Protein AF-A0A8T3WAS4-F1 (afdb_monomer_lite)

Radius of gyration: 21.61 Å; chains: 1; bounding box: 41×26×64 Å

pLDDT: mean 70.37, std 15.33, range [39.41, 93.75]

Secondary structure (DSSP, 8-state):
--HHHHHHHHHHHHHHHHHHHHHHHHHHHHHHHT-TT-SSSSGGG-SSHHHHHHHHHH-HHHHHHHHHHTTT-HHHHHHH-

Structure (mmCIF, N/CA/C/O backbone):
data_AF-A0A8T3WAS4-F1
#
_entry.id   AF-A0A8T3WAS4-F1
#
loop_
_atom_site.group_PDB
_atom_site.id
_atom_site.type_symbol
_atom_site.label_atom_id
_atom_site.label_alt_id
_atom_site.label_comp_id
_atom_site.label_asym_id
_atom_site.label_entity_id
_atom_site.label_seq_id
_atom_site.pdbx_PDB_ins_code
_atom_site.Cartn_x
_atom_site.Cartn_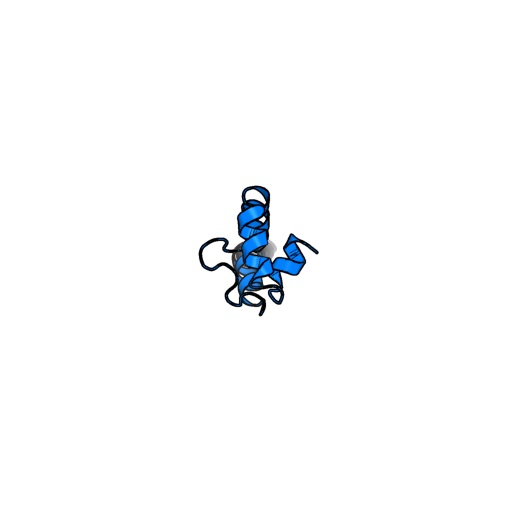y
_atom_site.Cartn_z
_atom_site.occupancy
_atom_site.B_iso_or_equiv
_atom_site.auth_seq_id
_atom_site.auth_comp_id
_atom_site.auth_asym_id
_atom_site.auth_atom_id
_atom_site.pdbx_PDB_model_num
ATOM 1 N N . MET A 1 1 ? 23.394 -13.278 -45.619 1.00 53.66 1 MET A N 1
ATOM 2 C CA . MET A 1 1 ? 22.109 -12.808 -45.049 1.00 53.66 1 MET A CA 1
ATOM 3 C C . MET A 1 1 ? 21.892 -13.499 -43.705 1.00 53.66 1 MET A C 1
ATOM 5 O O . MET A 1 1 ? 21.589 -14.679 -43.691 1.00 53.66 1 MET A O 1
ATOM 9 N N . LYS A 1 2 ? 22.187 -12.830 -42.583 1.00 57.97 2 LYS A N 1
ATOM 10 C CA . LYS A 1 2 ? 21.990 -13.362 -41.208 1.00 57.97 2 LYS A CA 1
ATOM 11 C C . LYS A 1 2 ? 22.024 -12.248 -40.149 1.00 57.97 2 LYS A C 1
ATOM 13 O O . LYS A 1 2 ? 21.416 -12.385 -39.099 1.00 57.97 2 LYS A O 1
ATOM 18 N N . SER A 1 3 ? 22.683 -11.127 -40.463 1.00 64.75 3 SER A N 1
ATOM 19 C CA . SER A 1 3 ? 22.835 -9.968 -39.572 1.00 64.75 3 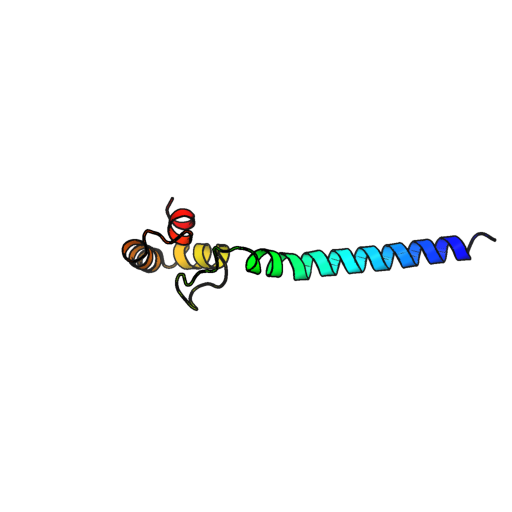SER A CA 1
ATOM 20 C C . SER A 1 3 ? 21.528 -9.192 -39.339 1.00 64.75 3 SER A C 1
ATOM 22 O O . SER A 1 3 ? 21.169 -8.969 -38.189 1.00 64.75 3 SER A O 1
ATOM 24 N N . SER A 1 4 ? 20.756 -8.870 -40.385 1.00 71.81 4 SER A N 1
ATOM 25 C CA . SER A 1 4 ? 19.545 -8.041 -40.238 1.00 71.81 4 SER A CA 1
ATOM 26 C C . SER A 1 4 ? 18.452 -8.687 -39.380 1.00 71.81 4 SER A C 1
ATOM 28 O O . SER A 1 4 ? 17.774 -7.993 -38.632 1.00 71.81 4 SER A O 1
ATOM 30 N N . THR A 1 5 ? 18.301 -10.012 -39.435 1.00 82.38 5 THR A N 1
ATOM 31 C CA . THR A 1 5 ? 17.294 -10.737 -38.642 1.00 82.38 5 THR A CA 1
ATOM 32 C C . THR A 1 5 ? 17.618 -10.704 -37.147 1.00 82.38 5 THR A C 1
ATOM 34 O O . THR A 1 5 ? 16.724 -10.509 -36.332 1.00 82.38 5 THR A O 1
ATOM 37 N N . ILE A 1 6 ? 18.899 -10.828 -36.783 1.00 85.31 6 ILE A N 1
ATOM 38 C CA . ILE A 1 6 ? 19.352 -10.765 -35.386 1.00 85.31 6 ILE A CA 1
ATOM 39 C C . ILE A 1 6 ? 19.135 -9.355 -34.824 1.00 85.31 6 ILE A C 1
ATOM 41 O O . ILE A 1 6 ? 18.640 -9.211 -33.709 1.00 85.31 6 ILE A O 1
ATOM 45 N N . THR A 1 7 ? 19.424 -8.317 -35.613 1.00 85.38 7 THR A N 1
ATOM 46 C CA . THR A 1 7 ? 19.195 -6.923 -35.207 1.00 85.38 7 THR A CA 1
ATOM 47 C C . THR A 1 7 ? 17.720 -6.643 -34.923 1.00 85.38 7 THR A C 1
ATOM 49 O O . THR A 1 7 ? 17.404 -6.001 -33.926 1.00 85.38 7 THR A O 1
ATOM 52 N N . ILE A 1 8 ? 16.807 -7.160 -35.752 1.00 89.62 8 ILE A N 1
ATOM 53 C CA . ILE A 1 8 ? 15.359 -6.988 -35.555 1.00 89.62 8 ILE A CA 1
ATOM 54 C C . ILE A 1 8 ? 14.889 -7.689 -34.273 1.00 89.62 8 ILE A C 1
ATOM 56 O O . ILE A 1 8 ? 14.119 -7.113 -33.508 1.00 89.62 8 ILE A O 1
ATOM 60 N N . ILE A 1 9 ? 15.380 -8.904 -34.007 1.00 90.56 9 ILE A N 1
ATOM 61 C CA . ILE A 1 9 ? 15.031 -9.661 -32.794 1.00 90.56 9 ILE A CA 1
ATOM 62 C C . ILE A 1 9 ? 15.493 -8.917 -31.535 1.00 90.56 9 ILE A C 1
ATOM 64 O O . ILE A 1 9 ? 14.729 -8.790 -30.581 1.00 90.56 9 ILE A O 1
ATOM 68 N N . LEU A 1 10 ? 16.716 -8.380 -31.539 1.00 89.44 10 LEU A N 1
ATOM 69 C CA . LEU A 1 10 ? 17.237 -7.604 -30.411 1.00 89.44 10 LEU A CA 1
ATOM 70 C C . LEU A 1 10 ? 16.419 -6.332 -30.162 1.00 89.44 10 LEU A C 1
ATOM 72 O O . LEU A 1 10 ? 16.132 -6.003 -29.012 1.00 89.44 10 LEU A O 1
ATOM 76 N N . LEU A 1 11 ? 15.994 -5.653 -31.230 1.00 91.88 11 LEU A N 1
ATOM 77 C CA . LEU A 1 11 ? 15.159 -4.460 -31.121 1.00 91.88 11 LEU A CA 1
ATOM 78 C C . LEU A 1 11 ? 13.783 -4.790 -30.525 1.00 91.88 11 LEU A C 1
ATOM 80 O O . LEU A 1 11 ? 13.315 -4.093 -29.629 1.00 91.88 11 LEU A O 1
ATOM 84 N N . ALA A 1 12 ? 13.162 -5.886 -30.971 1.00 92.31 12 ALA A N 1
ATOM 85 C CA . ALA A 1 12 ? 11.877 -6.341 -30.446 1.00 92.31 12 ALA A CA 1
ATOM 86 C C . ALA A 1 12 ? 11.962 -6.696 -28.952 1.00 92.31 12 ALA A C 1
ATOM 88 O O . ALA A 1 12 ? 11.111 -6.279 -28.169 1.00 92.31 12 ALA A O 1
ATOM 89 N N . MET A 1 13 ? 13.020 -7.400 -28.539 1.00 92.69 13 MET A N 1
ATOM 90 C CA . MET A 1 13 ? 13.254 -7.740 -27.131 1.00 92.69 13 MET A CA 1
ATOM 91 C C . MET A 1 13 ? 13.444 -6.493 -26.261 1.00 92.69 13 MET A C 1
ATOM 93 O O . MET A 1 13 ? 12.896 -6.431 -25.163 1.00 92.69 13 MET A O 1
ATOM 97 N N . ALA A 1 14 ? 14.168 -5.483 -26.752 1.00 92.88 14 ALA A N 1
ATOM 98 C CA . ALA A 1 14 ? 14.348 -4.222 -26.034 1.00 92.88 14 ALA A CA 1
ATOM 99 C C . ALA A 1 14 ? 13.018 -3.475 -25.835 1.00 92.88 14 ALA A C 1
ATOM 101 O O . ALA A 1 14 ? 12.758 -2.972 -24.744 1.00 92.88 14 ALA A O 1
ATOM 102 N N . VAL A 1 15 ? 12.149 -3.451 -26.852 1.00 93.75 15 VAL A N 1
ATOM 103 C CA . VAL A 1 15 ? 10.814 -2.834 -26.757 1.00 93.75 15 VAL A CA 1
ATOM 104 C C . VAL A 1 15 ? 9.918 -3.591 -25.776 1.00 93.75 15 VAL A C 1
ATOM 106 O O . VAL A 1 15 ? 9.242 -2.964 -24.963 1.00 93.75 15 VAL A O 1
ATOM 109 N N . ILE A 1 16 ? 9.942 -4.928 -25.801 1.00 92.94 16 ILE A N 1
ATOM 110 C CA . ILE A 1 16 ? 9.179 -5.762 -24.861 1.00 92.94 16 ILE A CA 1
ATOM 111 C C . ILE A 1 16 ? 9.650 -5.522 -23.424 1.00 92.94 16 ILE A C 1
ATOM 113 O O . ILE A 1 16 ? 8.826 -5.291 -22.546 1.00 92.94 16 ILE A O 1
ATOM 117 N N . LEU A 1 17 ? 10.964 -5.520 -23.181 1.00 90.94 17 LEU A N 1
ATOM 118 C CA . LEU A 1 17 ? 11.527 -5.246 -21.856 1.00 90.94 17 LEU A CA 1
ATOM 119 C C . LEU A 1 17 ? 11.152 -3.849 -21.359 1.00 90.94 17 LEU A C 1
ATOM 121 O O . LEU A 1 17 ? 10.748 -3.704 -20.209 1.00 90.94 17 LEU A O 1
ATOM 125 N N . LEU A 1 18 ? 11.223 -2.836 -22.224 1.00 89.56 18 LEU A N 1
ATOM 126 C CA . LEU A 1 18 ? 10.810 -1.479 -21.877 1.00 89.56 18 LEU A CA 1
ATOM 127 C C . LEU A 1 18 ? 9.315 -1.425 -21.523 1.00 89.56 18 LEU A C 1
ATOM 129 O O . LEU A 1 18 ? 8.941 -0.812 -20.527 1.00 89.56 18 LEU A O 1
ATOM 133 N N . GLY A 1 19 ? 8.471 -2.118 -22.293 1.00 87.31 19 GLY A N 1
ATOM 134 C CA . GLY A 1 19 ? 7.041 -2.246 -22.019 1.00 87.31 19 GLY A CA 1
ATOM 135 C C . GLY A 1 19 ? 6.750 -2.942 -20.689 1.00 87.31 19 GLY A C 1
ATOM 136 O O . GLY A 1 19 ? 5.898 -2.478 -19.943 1.00 87.31 19 GLY A O 1
ATOM 137 N N . ILE A 1 20 ? 7.494 -3.998 -20.352 1.00 85.94 20 ILE A N 1
ATOM 138 C CA . ILE A 1 20 ? 7.371 -4.713 -19.075 1.00 85.94 20 ILE A CA 1
ATOM 139 C C . ILE A 1 20 ? 7.787 -3.818 -17.901 1.00 85.94 20 ILE A C 1
ATOM 141 O O . ILE A 1 20 ? 7.079 -3.755 -16.900 1.00 85.94 20 ILE A O 1
ATOM 145 N N . VAL A 1 21 ? 8.902 -3.092 -18.019 1.00 83.38 21 VAL A N 1
ATOM 146 C CA . VAL A 1 21 ? 9.359 -2.159 -16.977 1.00 83.38 21 VAL A CA 1
ATOM 147 C C . VAL A 1 21 ? 8.328 -1.052 -16.761 1.00 83.38 21 VAL A C 1
ATOM 149 O O . VAL A 1 21 ? 7.962 -0.782 -15.620 1.00 83.38 21 VAL A O 1
ATOM 152 N N . LEU A 1 22 ? 7.813 -0.445 -17.833 1.00 79.56 22 LEU A N 1
ATOM 153 C CA . LEU A 1 22 ? 6.753 0.561 -17.738 1.00 79.56 22 LEU A CA 1
ATOM 154 C C . LEU A 1 22 ? 5.464 -0.027 -17.154 1.00 79.56 22 LEU A C 1
ATOM 156 O O . LEU A 1 22 ? 4.830 0.621 -16.328 1.00 79.56 22 LEU A O 1
ATOM 160 N N . PHE A 1 23 ? 5.106 -1.258 -17.526 1.00 76.69 23 PHE A N 1
ATOM 161 C CA . PHE A 1 23 ? 3.959 -1.963 -16.965 1.00 76.69 23 PHE A CA 1
ATOM 162 C C . PHE A 1 23 ? 4.118 -2.140 -15.455 1.00 76.69 23 PHE A C 1
ATOM 164 O O . PHE A 1 23 ? 3.279 -1.655 -14.719 1.00 76.69 23 PHE A O 1
ATOM 171 N N . PHE A 1 24 ? 5.207 -2.715 -14.945 1.00 72.56 24 PHE A N 1
ATOM 172 C CA . PHE A 1 24 ? 5.353 -2.877 -13.492 1.00 72.56 24 PHE A CA 1
ATOM 173 C C . PHE A 1 24 ? 5.428 -1.537 -12.737 1.00 72.56 24 PHE A C 1
ATOM 175 O O . PHE A 1 24 ? 4.799 -1.401 -11.694 1.00 72.56 24 PHE A O 1
ATOM 182 N N . ASN A 1 25 ? 6.089 -0.513 -13.291 1.00 64.75 25 ASN A N 1
ATOM 183 C CA . ASN A 1 25 ? 6.216 0.791 -12.622 1.00 64.75 25 ASN A CA 1
ATOM 184 C C . ASN A 1 25 ? 4.925 1.636 -12.637 1.00 64.75 25 ASN A C 1
ATOM 186 O O . ASN A 1 25 ? 4.753 2.495 -11.775 1.00 64.75 25 ASN A O 1
ATOM 190 N N . ILE A 1 26 ? 4.031 1.439 -13.612 1.00 63.41 26 ILE A N 1
ATOM 191 C CA . ILE A 1 26 ? 2.789 2.223 -13.755 1.00 63.41 26 ILE A CA 1
ATOM 192 C C . ILE A 1 26 ? 1.563 1.417 -13.297 1.00 63.41 26 ILE A C 1
ATOM 194 O O . ILE A 1 26 ? 0.608 1.982 -12.769 1.00 63.41 26 ILE A O 1
ATOM 198 N N . TYR A 1 27 ? 1.572 0.096 -13.468 1.00 53.38 27 TYR A N 1
ATOM 199 C CA . TYR A 1 27 ? 0.428 -0.772 -13.195 1.00 53.38 27 TYR A CA 1
ATOM 200 C C . TYR A 1 27 ? 0.310 -1.161 -11.716 1.00 53.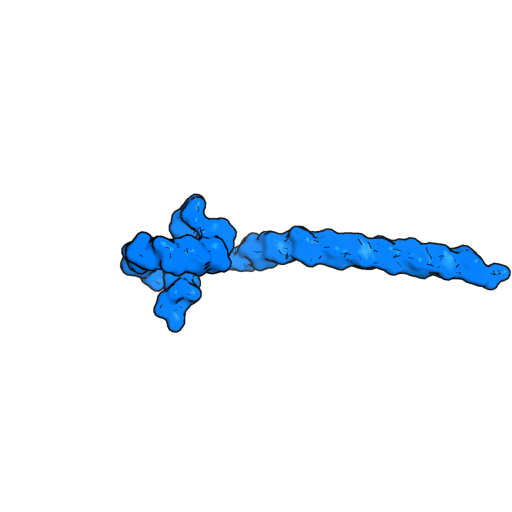38 27 TYR A C 1
ATOM 202 O O . TYR A 1 27 ? -0.809 -1.335 -11.245 1.00 53.38 27 TYR A O 1
ATOM 210 N N . GLU A 1 28 ? 1.399 -1.218 -10.939 1.00 51.62 28 GLU A N 1
ATOM 211 C CA . GLU A 1 28 ? 1.288 -1.298 -9.469 1.00 51.62 28 GLU A CA 1
ATOM 212 C C . GLU A 1 28 ? 0.499 -0.109 -8.881 1.00 51.62 28 GLU A C 1
ATOM 214 O O . GLU A 1 28 ? -0.469 -0.349 -8.157 1.00 51.62 28 GLU A O 1
ATOM 219 N N . PRO A 1 29 ? 0.789 1.160 -9.237 1.00 50.31 29 PRO A N 1
ATOM 220 C CA . PRO A 1 29 ? -0.028 2.276 -8.765 1.00 50.31 29 PRO A CA 1
ATOM 221 C C . PRO A 1 29 ? -1.447 2.315 -9.367 1.00 50.31 29 PRO A C 1
ATOM 223 O O . PRO A 1 29 ? -2.377 2.739 -8.682 1.00 50.31 29 PRO A O 1
ATOM 226 N N . LEU A 1 30 ? -1.663 1.853 -10.608 1.00 46.09 30 LEU A N 1
ATOM 227 C CA . LEU A 1 30 ? -2.994 1.861 -11.250 1.00 46.09 30 LEU A CA 1
ATOM 228 C C . LEU A 1 30 ? -3.914 0.706 -10.827 1.00 46.09 30 LEU A C 1
ATOM 230 O O . LEU A 1 30 ? -5.119 0.909 -10.706 1.00 46.09 30 LEU A O 1
ATOM 234 N N . SER A 1 31 ? -3.373 -0.474 -10.523 1.00 42.66 31 SER A N 1
ATOM 235 C CA . SER A 1 31 ? -4.138 -1.585 -9.928 1.00 42.66 31 SER A CA 1
ATOM 236 C C . SER A 1 31 ? -4.631 -1.264 -8.508 1.00 42.66 31 SER A C 1
ATOM 238 O O . SER A 1 31 ? -5.559 -1.896 -8.002 1.00 42.66 31 SER A O 1
ATOM 240 N N . TYR A 1 32 ? -4.067 -0.224 -7.884 1.00 44.03 32 TYR A N 1
ATOM 241 C CA . TYR A 1 32 ? -4.569 0.373 -6.650 1.00 44.03 32 TYR A CA 1
ATOM 242 C C . TYR A 1 32 ? -5.764 1.316 -6.872 1.00 44.03 32 TYR A C 1
ATOM 244 O O . TYR A 1 32 ? -6.624 1.409 -5.999 1.00 44.03 32 TYR A O 1
ATOM 252 N N . LEU A 1 33 ? -5.848 1.980 -8.032 1.00 43.38 33 LEU A N 1
ATOM 253 C CA . LEU A 1 33 ? -6.980 2.839 -8.412 1.00 43.38 33 LEU A CA 1
ATOM 254 C C . LEU A 1 33 ? -8.235 2.041 -8.791 1.00 43.38 33 LEU A C 1
ATOM 256 O O . LEU A 1 33 ? -9.339 2.537 -8.595 1.00 43.38 33 LEU A O 1
ATOM 260 N N . ASP A 1 34 ? -8.073 0.814 -9.290 1.00 43.00 34 ASP A N 1
ATOM 261 C CA . ASP A 1 34 ? -9.186 -0.076 -9.661 1.00 43.00 34 ASP A CA 1
ATOM 262 C C . ASP A 1 34 ? -9.745 -0.874 -8.467 1.00 43.00 34 ASP A C 1
ATOM 264 O O . ASP A 1 34 ? -10.629 -1.718 -8.616 1.00 43.00 34 ASP A O 1
ATOM 268 N N . ASN A 1 35 ? -9.246 -0.615 -7.252 1.00 45.34 35 ASN A N 1
ATOM 269 C CA . ASN A 1 35 ? -9.863 -1.141 -6.044 1.00 45.34 35 ASN A CA 1
ATOM 270 C C . ASN A 1 35 ? -11.048 -0.243 -5.650 1.00 45.34 35 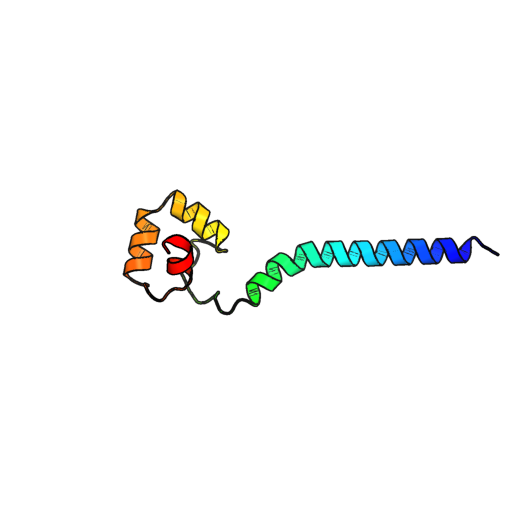ASN A C 1
ATOM 272 O O . ASN A 1 35 ? -10.828 0.865 -5.156 1.00 45.34 35 ASN A O 1
ATOM 276 N N . PRO A 1 36 ? -12.305 -0.727 -5.711 1.00 42.69 36 PRO A N 1
ATOM 277 C CA . PRO A 1 36 ? -13.475 0.008 -5.210 1.00 42.69 36 PRO A CA 1
ATOM 278 C C . PRO A 1 36 ? -13.443 0.251 -3.684 1.00 42.69 36 PRO A C 1
ATOM 280 O O . PRO A 1 36 ? -14.384 0.790 -3.111 1.00 42.69 36 PRO A O 1
ATOM 283 N N . LEU A 1 37 ? -12.347 -0.138 -3.021 1.00 46.78 37 LEU A N 1
ATOM 284 C CA . LEU A 1 37 ? -12.019 0.113 -1.620 1.00 46.78 37 LEU A CA 1
ATOM 285 C C . LEU A 1 37 ? -11.355 1.475 -1.379 1.00 46.78 37 LEU A C 1
ATOM 287 O O . LEU A 1 37 ? -11.166 1.847 -0.223 1.00 46.78 37 LEU A O 1
ATOM 291 N N . VAL A 1 38 ? -11.026 2.239 -2.428 1.00 46.28 38 VAL A N 1
ATOM 292 C CA . VAL A 1 38 ? -10.605 3.648 -2.316 1.00 46.28 38 VAL A CA 1
ATOM 293 C C . VAL A 1 38 ? -11.845 4.529 -2.079 1.00 46.28 38 VAL A C 1
ATOM 295 O O . VAL A 1 38 ? -12.152 5.462 -2.814 1.00 46.28 38 VAL A O 1
ATOM 298 N N . GLY A 1 39 ? -12.624 4.185 -1.055 1.00 39.41 39 GLY A N 1
ATOM 299 C CA . GLY A 1 39 ? -13.774 4.941 -0.577 1.00 39.41 39 GLY A CA 1
ATOM 300 C C . GLY A 1 39 ? -13.418 5.620 0.738 1.00 39.41 39 GLY A C 1
ATOM 301 O O . GLY A 1 39 ? -13.450 4.976 1.778 1.00 39.41 39 GLY A O 1
ATOM 302 N N . ASN A 1 40 ? -13.049 6.905 0.680 1.00 44.44 40 ASN A N 1
ATOM 303 C CA . ASN A 1 40 ? -13.042 7.881 1.784 1.00 44.44 40 ASN A CA 1
ATOM 304 C C . ASN A 1 40 ? -12.809 7.338 3.214 1.00 44.44 40 ASN A C 1
ATOM 306 O O . ASN A 1 40 ? -13.584 7.624 4.127 1.00 44.44 40 ASN A O 1
ATOM 310 N N . GLY A 1 41 ? -11.711 6.607 3.430 1.00 45.69 41 GLY A N 1
ATOM 311 C CA . GLY A 1 41 ? -11.296 6.126 4.748 1.00 45.69 41 GLY A CA 1
ATOM 312 C C . GLY A 1 41 ? -10.024 6.808 5.246 1.00 45.69 41 GLY A C 1
ATOM 313 O O . GLY A 1 41 ? -8.993 6.639 4.613 1.00 45.69 41 GLY A O 1
ATOM 314 N N . LEU A 1 42 ? -10.097 7.572 6.349 1.00 51.16 42 LEU A N 1
ATOM 315 C CA . LEU A 1 42 ? -9.037 8.398 6.987 1.00 51.16 42 LEU A CA 1
ATOM 316 C C . LEU A 1 42 ? -8.505 9.644 6.233 1.00 51.16 42 LEU A C 1
ATOM 318 O O . LEU A 1 42 ? -7.649 10.356 6.763 1.00 51.16 42 LEU A O 1
ATOM 322 N N . GLY A 1 43 ? -9.012 9.992 5.048 1.00 56.72 43 GLY A N 1
ATOM 323 C CA . GLY A 1 43 ? -8.545 11.184 4.315 1.00 56.72 43 GLY A CA 1
ATOM 324 C C . GLY A 1 43 ? -7.026 11.174 4.036 1.00 56.72 43 GLY A C 1
ATOM 325 O O . GLY A 1 43 ? -6.440 10.117 3.845 1.00 56.72 43 GLY A O 1
ATOM 326 N N . LYS A 1 44 ? -6.365 12.348 4.045 1.00 51.09 44 LYS A N 1
ATOM 327 C CA . LYS A 1 44 ? -4.911 12.567 3.790 1.00 51.09 44 LYS A CA 1
ATOM 328 C C . LYS A 1 44 ? -3.923 11.792 4.701 1.00 51.09 44 LYS A C 1
ATOM 330 O O . LYS A 1 44 ? -2.726 12.053 4.625 1.00 51.09 44 LYS A O 1
ATOM 335 N N . LEU A 1 45 ? -4.377 10.927 5.608 1.00 53.84 45 LEU A N 1
ATOM 336 C CA . LEU A 1 45 ? -3.514 10.289 6.613 1.00 53.84 45 LEU A CA 1
ATOM 337 C C . LEU A 1 45 ? -2.719 9.098 6.071 1.00 53.84 45 LEU A C 1
ATOM 339 O O . LEU A 1 45 ? -1.632 8.830 6.576 1.00 53.84 45 LEU A O 1
ATOM 343 N N . CYS A 1 46 ? -3.227 8.412 5.050 1.00 59.62 46 CYS A N 1
ATOM 344 C CA . CYS A 1 46 ? -2.487 7.359 4.371 1.00 59.62 46 CYS A CA 1
ATOM 345 C C . CYS A 1 46 ? -3.028 7.137 2.955 1.00 59.62 46 CYS A C 1
ATOM 347 O O . CYS A 1 46 ? -4.234 7.156 2.722 1.00 59.62 46 CYS A O 1
ATOM 349 N N . SER A 1 47 ? -2.113 6.968 2.004 1.00 62.44 47 SER A N 1
ATOM 350 C CA . SER A 1 47 ? -2.415 6.904 0.567 1.00 62.44 47 SER A CA 1
ATOM 351 C C . SER A 1 47 ? -2.619 5.468 0.074 1.00 62.44 47 SER A C 1
ATOM 353 O O . SER A 1 47 ? -3.088 5.254 -1.041 1.00 62.44 47 SER A O 1
ATOM 355 N N . SER A 1 48 ? -2.257 4.484 0.900 1.00 65.19 48 SER A N 1
ATOM 356 C CA . SER A 1 48 ? -2.330 3.055 0.608 1.00 65.19 48 SER A CA 1
ATOM 357 C C . SER A 1 48 ? -2.588 2.247 1.885 1.00 65.19 48 SER A C 1
ATOM 359 O O . SER A 1 48 ? -2.368 2.725 2.998 1.00 65.19 48 SER A O 1
ATOM 361 N N . GLY A 1 49 ? -3.020 0.991 1.747 1.00 68.44 49 GLY A N 1
ATOM 362 C CA . GLY A 1 49 ? -3.200 0.092 2.891 1.00 68.44 49 GLY A CA 1
ATOM 363 C C . GLY A 1 49 ? -1.892 -0.221 3.627 1.00 68.44 49 GLY A C 1
ATOM 364 O O . GLY A 1 49 ? -1.911 -0.457 4.833 1.00 68.44 49 GLY A O 1
ATOM 365 N N . GLU A 1 5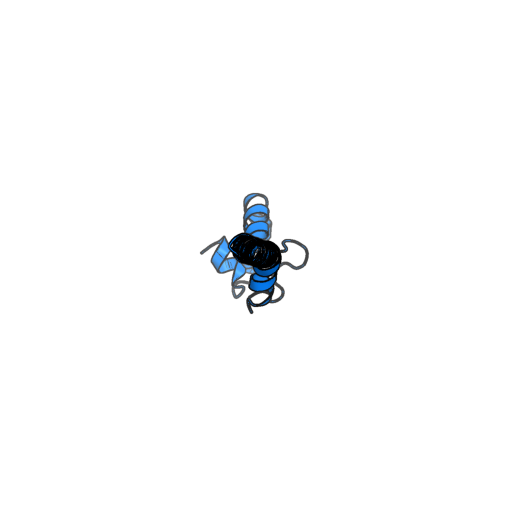0 ? -0.753 -0.195 2.931 1.00 72.38 50 GLU A N 1
ATOM 366 C CA . GLU A 1 50 ? 0.565 -0.346 3.554 1.00 72.38 50 GLU A CA 1
ATOM 367 C C . GLU A 1 50 ? 0.976 0.910 4.326 1.00 72.38 50 GLU A C 1
ATOM 369 O O . GLU A 1 50 ? 1.393 0.798 5.479 1.00 72.38 50 GLU A O 1
ATOM 374 N N . ASP A 1 51 ? 0.742 2.097 3.763 1.00 74.06 51 ASP A N 1
ATOM 375 C CA . ASP A 1 51 ? 0.936 3.361 4.480 1.00 74.06 51 ASP A CA 1
ATOM 376 C C . ASP A 1 51 ? 0.045 3.430 5.715 1.00 74.06 51 ASP A C 1
ATOM 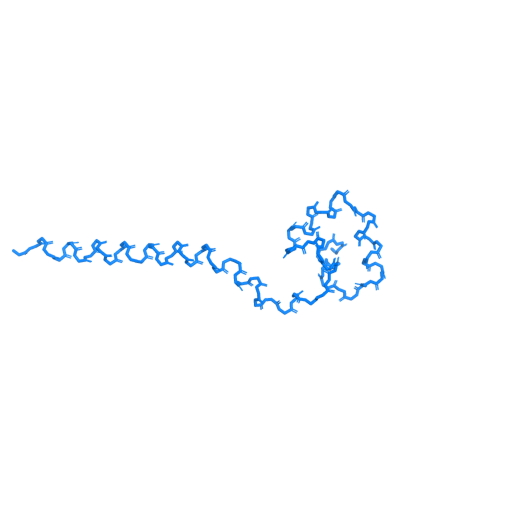378 O O . ASP A 1 51 ? 0.492 3.859 6.776 1.00 74.06 51 ASP A O 1
ATOM 382 N N . CYS A 1 52 ? -1.203 2.965 5.611 1.00 73.50 52 CYS A N 1
ATOM 383 C CA . CYS A 1 52 ? -2.107 2.917 6.750 1.00 73.50 52 CYS A CA 1
ATOM 384 C C . CYS A 1 52 ? -1.613 1.926 7.805 1.00 73.50 52 CYS A C 1
ATOM 386 O O . CYS A 1 52 ? -1.621 2.267 8.982 1.00 73.50 52 CYS A O 1
ATOM 388 N N . ARG A 1 53 ? -1.117 0.738 7.428 1.00 75.81 53 ARG A N 1
ATOM 389 C CA . ARG A 1 53 ? -0.503 -0.200 8.387 1.00 75.81 53 ARG A CA 1
ATOM 390 C C . ARG A 1 53 ? 0.696 0.422 9.094 1.00 75.81 53 ARG A C 1
ATOM 392 O O . ARG A 1 53 ? 0.763 0.393 10.319 1.00 75.81 53 ARG A O 1
ATOM 399 N N . ASN A 1 54 ? 1.609 1.038 8.347 1.00 78.75 54 ASN A N 1
ATOM 400 C CA . ASN A 1 54 ? 2.794 1.682 8.912 1.00 78.75 54 ASN A CA 1
ATOM 401 C C . ASN A 1 54 ? 2.434 2.873 9.809 1.00 78.75 54 ASN A C 1
ATOM 403 O O . ASN A 1 54 ? 2.997 3.037 10.894 1.00 78.75 54 ASN A O 1
ATOM 407 N N . PHE A 1 55 ? 1.463 3.686 9.397 1.00 80.69 55 PHE A N 1
ATOM 408 C CA . PHE A 1 55 ? 0.945 4.781 10.205 1.00 80.69 55 PHE A CA 1
ATOM 409 C C . PHE A 1 55 ? 0.290 4.257 11.487 1.00 80.69 55 PHE A C 1
ATOM 411 O O . PHE A 1 55 ? 0.619 4.734 12.574 1.00 80.69 55 PHE A O 1
ATOM 418 N N . CYS A 1 56 ? -0.587 3.257 11.382 1.00 78.44 56 CYS A N 1
ATOM 419 C CA . CYS A 1 56 ? -1.341 2.703 12.502 1.00 78.44 56 CYS A CA 1
ATOM 420 C C . CYS A 1 56 ? -0.478 1.913 13.481 1.00 78.44 56 CYS A C 1
ATOM 422 O O . CYS A 1 56 ? -0.727 2.005 14.677 1.00 78.44 56 CYS A O 1
ATOM 424 N N . ASN A 1 57 ? 0.593 1.260 13.028 1.00 80.75 57 ASN A N 1
ATOM 425 C CA . ASN A 1 57 ? 1.584 0.658 13.924 1.00 80.75 57 ASN A CA 1
ATOM 426 C C . ASN A 1 57 ? 2.185 1.692 14.889 1.00 80.75 57 ASN A C 1
ATOM 428 O O . ASN A 1 57 ? 2.407 1.398 16.059 1.00 80.75 57 ASN A O 1
ATOM 432 N N . ASN A 1 58 ? 2.391 2.925 14.420 1.00 75.19 58 ASN A N 1
ATOM 433 C CA . ASN A 1 58 ? 2.920 4.021 15.234 1.00 75.19 58 ASN A CA 1
ATOM 434 C C . ASN A 1 58 ? 1.824 4.883 15.891 1.00 75.19 58 ASN A C 1
ATOM 436 O O . ASN A 1 58 ? 2.111 5.689 16.772 1.00 75.19 58 ASN A O 1
ATOM 440 N N . ASN A 1 59 ? 0.565 4.744 15.463 1.00 73.06 59 ASN A N 1
ATOM 441 C CA . ASN A 1 59 ? -0.563 5.593 15.862 1.00 73.06 59 ASN A CA 1
ATOM 442 C C . ASN A 1 59 ? -1.811 4.763 16.202 1.00 73.06 59 ASN A C 1
ATOM 444 O O . ASN A 1 59 ? -2.937 5.161 15.886 1.00 73.06 59 ASN A O 1
ATOM 448 N N . MET A 1 60 ? -1.615 3.623 16.869 1.00 78.44 60 MET A N 1
ATOM 449 C CA . MET A 1 60 ? -2.648 2.609 17.118 1.00 78.44 60 MET A CA 1
ATOM 450 C C . MET A 1 60 ? -3.925 3.212 17.717 1.00 78.44 60 MET A C 1
ATOM 452 O O . MET A 1 60 ? -5.024 2.931 17.251 1.00 78.44 60 MET A O 1
ATOM 456 N N . GLY A 1 61 ? -3.789 4.118 18.693 1.00 75.44 61 GLY A N 1
ATOM 457 C CA . GLY A 1 61 ? -4.930 4.781 19.333 1.00 75.44 61 GLY A CA 1
ATOM 458 C C . GLY A 1 61 ? -5.771 5.636 18.378 1.00 75.44 61 GLY A C 1
ATOM 459 O O . GLY A 1 61 ? -6.994 5.646 18.485 1.00 75.44 61 GLY A O 1
ATOM 460 N N . ARG A 1 62 ? -5.142 6.308 17.403 1.00 75.31 62 ARG A N 1
ATOM 461 C CA . ARG A 1 62 ? -5.855 7.128 16.407 1.00 75.31 62 ARG A CA 1
ATOM 462 C C . ARG A 1 62 ? -6.599 6.253 15.408 1.00 75.31 62 ARG A C 1
ATOM 464 O O . ARG A 1 62 ? -7.743 6.551 15.081 1.00 75.31 62 ARG A O 1
ATOM 471 N N . CYS A 1 63 ? -5.967 5.171 14.961 1.00 78.06 63 CYS A N 1
ATOM 472 C CA . CYS A 1 63 ? -6.598 4.230 14.042 1.00 78.06 63 CYS A CA 1
ATOM 473 C C . CYS A 1 63 ? -7.733 3.452 14.708 1.00 78.06 63 CYS A C 1
ATOM 475 O O . CYS A 1 63 ? -8.779 3.274 14.099 1.00 78.06 63 CYS A O 1
ATOM 477 N N . ASN A 1 64 ? -7.570 3.071 15.976 1.00 79.50 64 ASN A N 1
ATOM 478 C CA . ASN A 1 64 ? -8.630 2.442 16.755 1.00 79.50 64 ASN A CA 1
ATOM 479 C C . ASN A 1 64 ? -9.829 3.386 16.927 1.00 79.50 64 ASN A C 1
ATOM 481 O O . ASN A 1 64 ? -10.955 2.985 16.669 1.00 79.50 64 ASN A O 1
ATOM 485 N N . ASN A 1 65 ? -9.597 4.656 17.283 1.00 78.06 65 ASN A N 1
ATOM 486 C CA . ASN A 1 65 ? -10.683 5.630 17.422 1.00 78.06 65 ASN A CA 1
ATOM 487 C C . ASN A 1 65 ? -11.439 5.830 16.096 1.00 78.06 65 ASN A C 1
ATOM 489 O O . ASN A 1 65 ? -12.659 5.725 16.045 1.00 78.06 65 ASN A O 1
ATOM 493 N N . TYR A 1 66 ? -10.701 5.990 14.993 1.00 79.50 66 TYR A N 1
ATOM 494 C CA . TYR A 1 66 ? -11.304 6.055 13.664 1.00 79.50 66 TYR A CA 1
ATOM 495 C C . TYR A 1 66 ? -12.146 4.812 13.341 1.00 79.50 66 TYR A C 1
ATOM 497 O O . TYR A 1 66 ? -13.267 4.944 12.860 1.00 79.50 66 TYR A O 1
ATOM 505 N N . CYS A 1 67 ? -11.632 3.614 13.620 1.00 79.56 67 CYS A N 1
ATOM 506 C CA . CYS A 1 67 ? -12.320 2.361 13.320 1.00 79.56 67 CYS A CA 1
ATOM 507 C C . CYS A 1 67 ? -13.501 2.057 14.244 1.00 79.56 67 CYS A C 1
ATOM 509 O O . CYS A 1 67 ? -14.418 1.354 13.833 1.00 79.56 67 CYS A O 1
ATOM 511 N N . GLN A 1 68 ? -13.534 2.620 15.451 1.00 82.69 68 GLN A N 1
ATOM 512 C CA . GLN A 1 68 ? -14.728 2.581 16.297 1.00 82.69 68 GLN A CA 1
ATOM 513 C C . GLN A 1 68 ? -15.857 3.426 15.704 1.00 82.69 68 GLN A C 1
ATOM 515 O O . GLN A 1 68 ? -17.008 2.998 15.699 1.00 82.69 68 GLN A O 1
ATOM 520 N N . GLU A 1 69 ? -15.527 4.595 15.155 1.00 76.81 69 GLU A N 1
ATOM 521 C CA . GLU A 1 69 ? -16.494 5.477 14.494 1.00 76.81 69 GLU A CA 1
ATOM 522 C C . GLU A 1 69 ? -16.863 5.005 13.074 1.00 76.81 69 GLU A C 1
ATOM 524 O O . GLU A 1 69 ? -17.928 5.343 12.562 1.00 76.81 69 GLU A O 1
ATOM 529 N N . ASN A 1 70 ? -15.996 4.213 12.433 1.00 75.12 70 ASN A N 1
ATOM 530 C CA . ASN A 1 70 ? -16.109 3.782 11.036 1.00 75.12 70 ASN A CA 1
ATOM 531 C C . ASN A 1 70 ? -15.953 2.258 10.904 1.00 75.12 70 ASN A C 1
ATOM 533 O O . ASN A 1 70 ? -15.201 1.771 10.060 1.00 75.12 70 ASN A O 1
ATOM 537 N N . SER A 1 71 ? -16.667 1.499 11.734 1.00 76.44 71 SER A N 1
ATOM 538 C CA . SER A 1 71 ? -16.526 0.037 11.847 1.00 76.44 71 SER A CA 1
ATOM 539 C C . SER A 1 71 ? -16.841 -0.743 10.567 1.00 76.44 71 SER A C 1
ATOM 541 O O . SER A 1 71 ? -16.348 -1.850 10.398 1.00 76.44 71 SER A O 1
ATOM 543 N N . GLY A 1 72 ? -17.618 -0.170 9.643 1.00 74.06 72 GLY A N 1
ATOM 544 C CA . GLY A 1 72 ? -17.885 -0.758 8.325 1.00 74.06 72 GLY A CA 1
ATOM 545 C C . GLY A 1 72 ? -16.809 -0.471 7.272 1.00 74.06 72 GLY A C 1
ATOM 546 O O . GLY A 1 72 ? -16.985 -0.828 6.107 1.00 74.06 72 GLY A O 1
ATOM 547 N N . ASN A 1 73 ? -15.727 0.227 7.631 1.00 75.25 73 ASN A N 1
ATOM 548 C CA . ASN A 1 73 ? -14.653 0.520 6.696 1.00 75.25 73 ASN A CA 1
ATOM 549 C C . ASN A 1 73 ? -13.747 -0.705 6.527 1.00 75.25 73 ASN A C 1
ATOM 551 O O . ASN A 1 73 ? -13.135 -1.177 7.481 1.00 75.25 73 ASN A O 1
ATOM 555 N N . LEU A 1 74 ? -13.580 -1.154 5.285 1.00 73.25 74 LEU A N 1
ATOM 556 C CA . LEU A 1 74 ? -12.767 -2.322 4.928 1.00 73.25 74 LEU A CA 1
ATOM 557 C C . LEU A 1 74 ? -11.271 -2.149 5.252 1.00 73.25 74 LEU A C 1
ATOM 559 O O . LEU A 1 74 ? -10.520 -3.125 5.275 1.00 73.25 74 LEU A O 1
ATOM 563 N N . LEU A 1 75 ? -10.815 -0.922 5.523 1.00 73.38 75 LEU A N 1
ATOM 564 C CA . LEU A 1 75 ? -9.501 -0.666 6.105 1.00 73.38 75 LEU A CA 1
ATOM 565 C C . LEU A 1 75 ? -9.400 -1.196 7.544 1.00 73.38 75 LEU A C 1
ATOM 567 O O . LEU A 1 75 ? -8.366 -1.742 7.911 1.00 73.38 75 LEU A O 1
ATOM 571 N N . CYS A 1 76 ? -10.451 -1.052 8.347 1.00 77.06 76 CYS A N 1
ATOM 572 C CA . CYS A 1 76 ? -10.466 -1.468 9.747 1.00 77.06 76 CYS A CA 1
ATOM 573 C C . CYS A 1 76 ? -10.376 -2.987 9.887 1.00 77.06 76 CYS A C 1
ATOM 575 O O . CYS A 1 76 ? -9.573 -3.464 10.687 1.00 77.06 76 CYS A O 1
ATOM 577 N N . ASP A 1 77 ? -11.073 -3.728 9.023 1.00 77.19 77 ASP A N 1
ATOM 578 C CA . ASP A 1 77 ? -10.944 -5.188 8.926 1.00 77.19 77 ASP A CA 1
ATOM 579 C C . ASP A 1 77 ? -9.512 -5.612 8.577 1.00 77.19 77 ASP A C 1
ATOM 581 O O . ASP A 1 77 ? -9.003 -6.590 9.104 1.00 77.19 77 ASP A O 1
ATOM 585 N N . LYS A 1 78 ? -8.817 -4.859 7.716 1.00 71.19 78 LYS A N 1
ATOM 586 C CA . LYS A 1 78 ? -7.425 -5.155 7.331 1.00 71.19 78 LYS A CA 1
ATOM 587 C C . LYS A 1 78 ? -6.383 -4.754 8.377 1.00 71.19 78 LYS A C 1
ATOM 589 O O . LYS A 1 78 ? -5.236 -5.189 8.268 1.00 71.19 78 LYS A O 1
ATOM 594 N N . LEU A 1 79 ? -6.726 -3.856 9.300 1.00 70.75 79 LEU A N 1
ATOM 595 C CA . LEU A 1 79 ? -5.816 -3.345 10.331 1.00 70.75 79 LEU A CA 1
ATOM 596 C C . LEU A 1 79 ? -5.964 -4.082 11.663 1.00 70.75 79 LEU A C 1
ATOM 598 O O . LEU A 1 79 ? -4.981 -4.198 12.391 1.00 70.75 79 LEU A O 1
ATOM 602 N N . PHE A 1 80 ? -7.180 -4.523 11.990 1.00 71.88 80 PHE A N 1
ATOM 603 C CA . PHE A 1 80 ? -7.528 -5.068 13.303 1.00 71.88 80 PHE A CA 1
ATOM 604 C C . PHE A 1 80 ? -8.260 -6.416 13.256 1.00 71.88 80 PHE A C 1
ATOM 606 O O . PHE A 1 80 ? -8.475 -6.997 14.321 1.00 71.88 80 PHE A O 1
ATOM 613 N N . GLY A 1 81 ? -8.664 -6.888 12.072 1.00 63.34 81 GLY A N 1
ATOM 614 C CA . GLY A 1 81 ? -9.161 -8.252 11.859 1.00 63.34 81 GLY A CA 1
ATOM 615 C C . GLY A 1 81 ? -8.023 -9.246 11.687 1.00 63.34 81 GLY A C 1
ATOM 616 O O . GLY A 1 81 ? -8.211 -10.400 12.129 1.00 63.34 81 GLY A O 1
#

Sequence (81 aa):
MKSSTITIILLAMAVILLGIVLFFNIYEPLSYLDNPLVGNGLGKLCSSGEDCRNFCNNNMGRCNNYCQENSGNLLCDKLFG

Foldseek 3Di:
DPVVVVVVVVVVVVVVVVVVVCCVVVVVVVVQVPPPLPPDQPPPQADDLVSVLVSCVVVVVVLVVSCVVVVVRPSNVVNPD

=== Feature glossary ===
Key to the feature types in this record:

— What the protein is —

Primary structure: the covalent order of the twenty standard amino acids along the backbone. Two proteins with the same sequence will (almost always) fold to the same structure; two with 30% identity often share a fold but not the details.

Database cross-references. InterPro integrates a dozen domain/family signature databases into unified entries with residue-range hits. GO terms attach function/process/location labels with evidence codes. CATH codes position the fold in a four-level structural taxonomy. Organism is the NCBI-taxonomy species name.

— Where its atoms are —

The mmCIF block holds the 3D Cartesian coordinates of each backbone atom (N, Cα, C, O) in ångströms. mmCIF is the PDB's canonical archive format — a tagged-loop text representation of the atomic model.

Six rendered views show the 3D structure from the faces of a cube — i.e. along ±x, ±y, ±z. Rendering representation is drawn randomly per protein from cartoon (secondary-structure ribbons), sticks (backbone bonds), or molecular surface; coloring is either N→C rainbow (blue at the N-terminus through red at the C-terminus) or one color per chain.

— Local backbone conformation —

DSSP 8-state secondary structure assigns each residue one of H (α-helix), G (3₁₀-helix), I (π-helix), E (extended β-strand), B (isolated β-bridge), T (hydrogen-bonded turn), S (bend), or '-' (coil). The assignment is computed from backbone hydrogen-bond geometry via the Kabsch–Sander algorithm.

P-SEA three-state annotation labels each residue as helix, strand, or coil based purely on the geometry of the Cα trace. It serves as a fallback when the full backbone (and thus DSSP) is unavailable.

The φ/ψ torsion pair specifies the backbone conformation at each residue. φ rotates about the N–Cα bond, ψ about the Cα–C bond. Steric clashes forbid most of the (φ, ψ) plane — the allowed regions (α-helix basin, β-sheet basin, left-handed helix) are the Ramachandran-allowed regions.

— Global shape and packing —

The geometric summary reports three shape descriptors. Rg (radius of gyration) measures how spread out the Cα atoms are about their centre of mass; compact globular proteins have small Rg, elongated or unfolded ones large. Cα contacts (<8 Å, |i−j|>4) count long-range residue pairs in spatial proximity — high for tightly packed folds, near zero for rods or random coil. The bounding-box extents give the protein's footprint along x, y, z in Å.

Accessible surface area quantifies burial. A residue with SASA near zero is packed into the hydrophobic core; one with SASA >100 Å² sits on the surface. Computed here via the Shrake–Rupley numerical algorithm with a 1.4 Å probe.

Plot images: a contact map (which residues are close in 3D, as an N×N binary image), a Ramachandran scatter (backbone torsion angles, revealing secondary-structure composition at a glance), and — for AlphaFold structures — a PAE heatmap (pairwise prediction confidence).

— Structural neighborhood —

The Foldseek 3Di string encodes local tertiary geometry as a 20-letter alphabet — one character per residue — derived from the relative positions of nearby Cα atoms. Unlike the amino-acid sequence, 3Di is a direct function of the 3D structure, so two proteins with the same fold have similar 3Di strings even at low sequence identity.

Nearest PDB neighbors are the top structural matches found by Foldseek when searching this structure against the entire Protein Data Bank. Each hit reports a TM-score (0 to 1; >0.5 almost always implies the same fold) and an E-value. These are *structural* homologs — they may share no detectable sequence similarity.

— Confidence and disorder —

For AlphaFold models, the B-factor field carries pLDDT — the model's own estimate of local accuracy on a 0–100 scale. Regions with pLDDT<50 should be treated as essentially unmodeled; they often correspond to intrinsically disordered segments.

B-factor (Debye–Waller factor) reflects atomic displacement in the crystal lattice. It is an experimental observable (units Å²), not a prediction; low values mean the atom is pinned down, high values mean it moves or is heterogeneous across the crystal.

Predicted aligned error is AlphaFold's pairwise confidence. Unlike pLDDT (per-residue), PAE is per-residue-pair and captures whether two parts of the structure are correctly placed relative to each other. Units are ångströms of expected positional error.